Protein AF-A0A1R3R5K1-F1 (afdb_monomer_lite)

Sequence (99 aa):
MNNIFLLNDYITNGFTIEFVDILYLISILFGVFTIVSRNPIVSVLFLIGLFVNIAGILILVGYNYIGLSYILVYVGAVSILFLFILMLINIRISELVSE

Radius of gyration: 18.07 Å; chains: 1; bounding box: 36×34×56 Å

Organism: Aspergillus carbonarius (strain ITEM 5010) (NCBI:txid602072)

Foldseek 3Di:
DVVVVVVVCLQQVPDDPVVLVVLVVLLVVLQVCLVPDPQPLSSLVSVLVNLLSVLVSCVRRPVPVVSVVSCCPVNNPVSVVSNVVSVVVVVVVVVVVVD

InterPro domains:
  IPR001457 NADH:ubiquinone/plastoquinone oxidoreductase, chain 6 [PF00499] (31-91)
  IPR042106 NADH-ubiquinone/plastoquinone oxidoreductase chain 6, subunit NuoJ [G3DSA:1.20.120.1200] (18-99)

Structure (mmCIF, N/CA/C/O backbone):
data_AF-A0A1R3R5K1-F1
#
_entry.id   AF-A0A1R3R5K1-F1
#
loop_
_atom_site.group_PDB
_atom_site.id
_atom_site.type_symbol
_atom_site.label_atom_id
_atom_site.label_alt_id
_atom_site.label_comp_id
_atom_site.label_asym_id
_atom_site.label_entity_id
_atom_site.label_seq_id
_atom_site.pdbx_PDB_ins_code
_atom_site.Cartn_x
_atom_site.Cartn_y
_atom_site.Cartn_z
_atom_site.occupancy
_atom_site.B_iso_or_equiv
_atom_site.auth_seq_id
_atom_site.auth_comp_id
_atom_site.auth_asym_id
_atom_site.auth_atom_id
_atom_site.pdbx_PDB_model_num
ATOM 1 N N . MET A 1 1 ? 5.628 -22.747 -27.361 1.00 53.47 1 MET A N 1
ATOM 2 C CA . MET A 1 1 ? 6.117 -22.534 -25.979 1.00 53.47 1 MET A CA 1
ATOM 3 C C . MET A 1 1 ? 6.975 -21.270 -25.837 1.00 53.47 1 MET A C 1
ATOM 5 O O . MET A 1 1 ? 6.888 -20.649 -24.791 1.00 53.47 1 MET A O 1
ATOM 9 N N . ASN A 1 2 ? 7.692 -20.806 -26.873 1.00 53.00 2 ASN A N 1
ATOM 10 C CA . ASN A 1 2 ? 8.515 -19.580 -26.793 1.00 53.00 2 ASN A CA 1
ATOM 11 C C . ASN A 1 2 ? 7.732 -18.264 -26.613 1.00 53.00 2 ASN A C 1
ATOM 13 O O . ASN A 1 2 ? 8.247 -17.346 -25.989 1.00 53.00 2 ASN A O 1
ATOM 17 N N . ASN A 1 3 ? 6.483 -18.167 -27.084 1.00 54.94 3 ASN A N 1
ATOM 18 C CA . ASN A 1 3 ? 5.705 -16.925 -26.939 1.00 54.94 3 ASN A CA 1
ATOM 19 C C . ASN A 1 3 ? 5.364 -16.588 -25.479 1.00 54.94 3 ASN A C 1
ATOM 21 O O . ASN A 1 3 ? 5.242 -15.416 -25.151 1.00 54.94 3 ASN A O 1
ATOM 25 N N . ILE A 1 4 ? 5.233 -17.593 -24.604 1.00 61.03 4 ILE A N 1
ATOM 26 C CA . ILE A 1 4 ? 4.954 -17.374 -23.173 1.00 61.03 4 ILE A CA 1
ATOM 27 C C . ILE A 1 4 ? 6.181 -16.762 -22.489 1.00 61.03 4 ILE A C 1
ATOM 29 O O . ILE A 1 4 ? 6.041 -15.853 -21.682 1.00 61.03 4 ILE A O 1
ATOM 33 N N . PHE A 1 5 ? 7.381 -17.217 -22.859 1.00 60.06 5 PHE A N 1
ATOM 34 C CA . PHE A 1 5 ? 8.634 -16.696 -22.315 1.00 60.06 5 PHE A CA 1
ATOM 35 C C . PHE A 1 5 ? 8.924 -15.276 -22.823 1.00 60.06 5 PHE A C 1
ATOM 37 O O . PHE A 1 5 ? 9.287 -14.407 -22.041 1.00 60.06 5 PHE A O 1
ATOM 44 N N . LEU A 1 6 ? 8.649 -15.011 -24.107 1.00 57.03 6 LEU A N 1
ATOM 45 C CA . LEU A 1 6 ? 8.789 -13.674 -24.693 1.00 57.03 6 LEU A CA 1
ATOM 46 C C . LEU A 1 6 ? 7.817 -12.662 -24.073 1.00 57.03 6 LEU A C 1
ATOM 48 O O . LEU A 1 6 ? 8.225 -11.549 -23.767 1.00 57.03 6 LEU A O 1
ATOM 52 N N . LEU A 1 7 ? 6.551 -13.032 -23.840 1.00 59.97 7 LEU A N 1
ATOM 53 C CA . LEU A 1 7 ? 5.597 -12.159 -23.141 1.00 59.97 7 LEU A CA 1
ATOM 54 C C . LEU A 1 7 ? 6.050 -11.831 -21.715 1.00 59.97 7 LEU A C 1
ATOM 56 O O . LEU A 1 7 ? 5.778 -10.736 -21.233 1.00 59.97 7 LEU A O 1
ATOM 60 N N . ASN A 1 8 ? 6.744 -12.759 -21.059 1.00 60.88 8 ASN A N 1
ATOM 61 C CA . ASN A 1 8 ? 7.212 -12.568 -19.696 1.00 60.88 8 ASN A CA 1
ATOM 62 C C . ASN A 1 8 ? 8.337 -11.529 -19.622 1.00 60.88 8 ASN A C 1
ATOM 64 O O . ASN A 1 8 ? 8.239 -10.613 -18.820 1.00 60.88 8 ASN A O 1
ATOM 68 N N . ASP A 1 9 ? 9.322 -11.585 -20.525 1.00 59.22 9 ASP A N 1
ATOM 69 C CA . ASP A 1 9 ? 10.404 -10.588 -20.589 1.00 59.22 9 ASP A CA 1
ATOM 70 C C . ASP A 1 9 ? 9.888 -9.172 -20.909 1.00 59.22 9 ASP A C 1
ATOM 72 O O . ASP A 1 9 ? 10.392 -8.188 -20.364 1.00 59.22 9 ASP A O 1
ATOM 76 N N . TYR A 1 10 ? 8.846 -9.058 -21.746 1.00 58.34 10 TYR A N 1
ATOM 77 C CA . TYR A 1 10 ? 8.172 -7.778 -22.007 1.00 58.34 10 TYR A CA 1
ATOM 78 C C . TYR A 1 10 ? 7.404 -7.244 -20.791 1.00 58.34 10 TYR A C 1
ATOM 80 O O . TYR A 1 10 ? 7.262 -6.032 -20.652 1.00 58.34 10 TYR A O 1
ATOM 88 N N . ILE A 1 11 ? 6.887 -8.125 -19.931 1.00 64.00 11 ILE A N 1
ATOM 89 C CA . ILE A 1 11 ? 6.137 -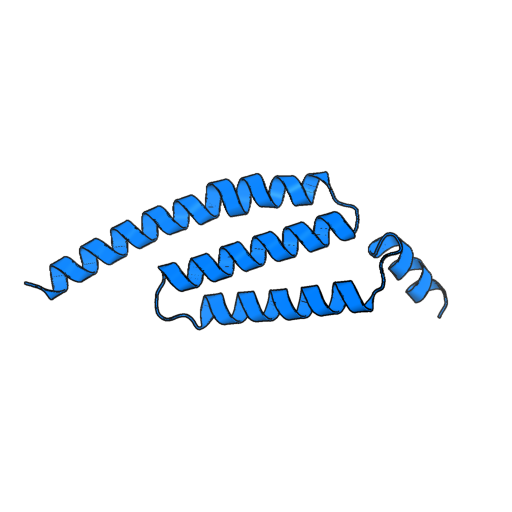7.739 -18.731 1.00 64.00 11 ILE A CA 1
ATOM 90 C C . ILE A 1 11 ? 7.079 -7.469 -17.553 1.00 64.00 11 ILE A C 1
ATOM 92 O O . ILE A 1 11 ? 6.830 -6.554 -16.784 1.00 64.00 11 ILE A O 1
ATOM 96 N N . THR A 1 12 ? 8.162 -8.219 -17.373 1.00 65.25 12 THR A N 1
ATOM 97 C CA . THR A 1 12 ? 9.023 -8.084 -16.186 1.00 65.25 12 THR A CA 1
ATOM 98 C C . THR A 1 12 ? 10.259 -7.224 -16.416 1.00 65.25 12 THR A C 1
ATOM 100 O O . THR A 1 12 ? 11.076 -7.104 -15.507 1.00 65.25 12 THR A O 1
ATOM 103 N N . ASN A 1 13 ? 10.410 -6.585 -17.584 1.00 64.25 13 ASN A N 1
ATOM 104 C CA . ASN A 1 13 ? 11.523 -5.670 -17.876 1.00 64.25 13 ASN A CA 1
ATOM 105 C C . ASN A 1 13 ? 12.917 -6.287 -17.612 1.00 64.25 13 ASN A C 1
ATOM 107 O O . ASN A 1 13 ? 13.871 -5.591 -17.263 1.00 64.25 13 ASN A O 1
ATOM 111 N N . GLY A 1 14 ? 13.037 -7.611 -17.747 1.00 66.38 14 GLY A N 1
ATOM 112 C CA . GLY A 1 14 ? 14.265 -8.358 -17.463 1.00 66.38 14 GLY A CA 1
ATOM 113 C C . GLY A 1 14 ? 14.533 -8.666 -15.981 1.00 66.38 14 GLY A C 1
ATOM 114 O O . GLY A 1 14 ? 15.596 -9.203 -15.668 1.00 66.38 14 GLY A O 1
ATOM 115 N N . PHE A 1 15 ? 13.610 -8.367 -15.059 1.00 68.19 15 PHE A N 1
ATOM 116 C CA . PHE A 1 15 ? 13.685 -8.849 -13.675 1.00 68.19 15 PHE A CA 1
ATOM 117 C C . PHE A 1 15 ? 13.330 -10.335 -13.563 1.00 68.19 15 PHE A C 1
ATOM 119 O O . PHE A 1 15 ? 12.527 -10.870 -14.334 1.00 68.19 15 PHE A O 1
ATOM 126 N N . THR A 1 16 ? 13.910 -10.997 -12.553 1.00 75.44 16 THR A N 1
ATOM 127 C CA . THR A 1 16 ? 13.615 -12.399 -12.251 1.00 75.44 16 THR A CA 1
ATOM 128 C C . THR A 1 16 ? 12.150 -12.557 -11.851 1.00 75.44 16 THR A C 1
ATOM 130 O O . THR A 1 16 ? 11.649 -11.897 -10.941 1.00 75.44 16 THR A O 1
ATOM 133 N N . ILE A 1 17 ? 11.463 -13.463 -12.542 1.00 74.50 17 ILE A N 1
ATOM 134 C CA . ILE A 1 17 ? 10.024 -13.723 -12.383 1.00 74.50 17 ILE A CA 1
ATOM 135 C C . ILE A 1 17 ? 9.702 -14.115 -10.935 1.00 74.50 17 ILE A C 1
ATOM 137 O O . ILE A 1 17 ? 8.757 -13.603 -10.345 1.00 74.50 17 ILE A O 1
ATOM 141 N N . GLU A 1 18 ? 10.579 -14.917 -10.325 1.00 78.81 18 GLU A N 1
ATOM 142 C CA . GLU A 1 18 ? 10.464 -15.359 -8.933 1.00 78.81 18 GLU A CA 1
ATOM 143 C C . GLU A 1 1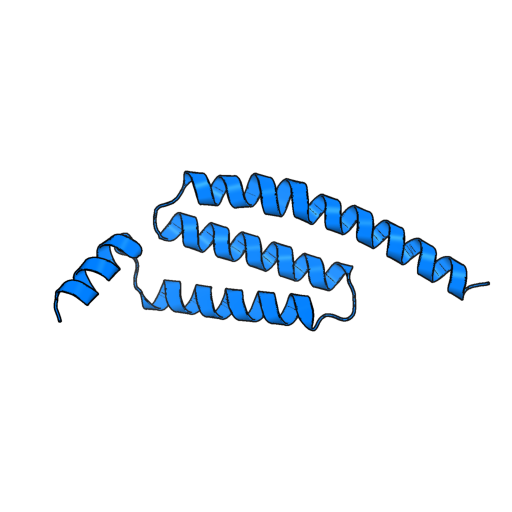8 ? 10.355 -14.192 -7.940 1.00 78.81 18 GLU A C 1
ATOM 145 O O . GLU A 1 18 ? 9.628 -14.279 -6.952 1.00 78.81 18 GLU A O 1
ATOM 150 N N . PHE A 1 19 ? 11.047 -13.075 -8.193 1.00 83.50 19 PHE A N 1
ATOM 151 C CA . PHE A 1 19 ? 10.9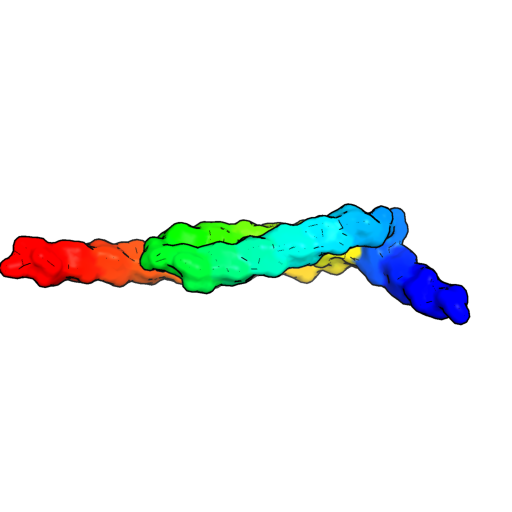98 -11.917 -7.303 1.00 83.50 19 PHE A CA 1
ATOM 152 C C . PHE A 1 19 ? 9.636 -11.215 -7.357 1.00 83.50 19 PHE A C 1
ATOM 154 O O . PHE A 1 19 ? 9.084 -10.840 -6.322 1.00 83.50 19 PHE A O 1
ATOM 161 N N . VAL A 1 20 ? 9.074 -11.068 -8.558 1.00 86.12 20 VAL A N 1
ATOM 162 C CA . VAL A 1 20 ? 7.764 -10.436 -8.755 1.00 86.12 20 VAL A CA 1
ATOM 163 C C . VAL A 1 20 ? 6.650 -11.322 -8.181 1.00 86.12 20 VAL A C 1
ATOM 165 O O . VAL A 1 20 ? 5.745 -10.812 -7.522 1.00 86.12 20 VAL A O 1
ATOM 168 N N . ASP A 1 21 ? 6.759 -12.644 -8.328 1.00 87.62 21 ASP A N 1
ATOM 169 C CA . ASP A 1 21 ? 5.810 -13.609 -7.755 1.00 87.62 21 ASP A CA 1
ATOM 170 C C . ASP A 1 21 ? 5.746 -13.532 -6.221 1.00 87.62 21 ASP A C 1
ATOM 172 O O . ASP A 1 21 ? 4.660 -13.552 -5.632 1.00 87.62 21 ASP A O 1
ATOM 176 N N . ILE A 1 22 ? 6.895 -13.365 -5.555 1.00 90.44 22 ILE A N 1
ATOM 177 C CA . ILE A 1 22 ? 6.952 -13.168 -4.098 1.00 90.44 22 ILE A CA 1
ATOM 178 C C . ILE A 1 22 ? 6.232 -11.874 -3.690 1.00 90.44 22 ILE A C 1
ATOM 180 O O . ILE A 1 22 ? 5.488 -11.864 -2.706 1.00 90.44 22 ILE A O 1
ATOM 184 N N . LEU A 1 23 ? 6.409 -10.786 -4.448 1.00 91.50 23 LEU A N 1
ATOM 185 C CA . LEU A 1 23 ? 5.722 -9.516 -4.190 1.00 91.50 23 LEU A CA 1
ATOM 186 C C . LEU A 1 23 ? 4.203 -9.629 -4.387 1.00 91.50 23 LEU A C 1
ATOM 188 O O . LEU A 1 23 ? 3.442 -9.090 -3.580 1.00 91.50 23 LEU A O 1
ATOM 192 N N . TYR A 1 24 ? 3.741 -10.383 -5.389 1.00 92.25 24 TYR A N 1
ATOM 193 C CA . TYR A 1 24 ? 2.314 -10.671 -5.554 1.00 92.25 24 TYR A CA 1
ATOM 194 C C . TYR A 1 24 ? 1.738 -11.433 -4.358 1.00 92.25 24 TYR A C 1
ATOM 196 O O . TYR A 1 24 ? 0.668 -11.077 -3.859 1.00 92.25 24 TYR A O 1
ATOM 204 N N . LEU A 1 25 ? 2.456 -12.434 -3.844 1.00 94.25 25 LEU A N 1
ATOM 205 C CA . LEU A 1 25 ? 2.028 -13.191 -2.666 1.00 94.25 25 LEU A CA 1
ATOM 206 C C . LEU A 1 25 ? 1.946 -12.285 -1.426 1.00 94.25 25 LEU A C 1
ATOM 208 O O . LEU A 1 25 ? 0.954 -12.312 -0.695 1.00 94.25 25 LEU A O 1
ATOM 212 N N . ILE A 1 26 ? 2.940 -11.416 -1.232 1.00 95.31 26 ILE A N 1
ATOM 213 C CA . ILE A 1 26 ? 2.948 -10.407 -0.164 1.00 95.31 26 ILE A CA 1
ATOM 214 C C . ILE A 1 26 ? 1.769 -9.434 -0.300 1.00 95.31 26 ILE A C 1
ATOM 216 O O . ILE A 1 26 ? 1.119 -9.120 0.697 1.00 95.31 26 ILE A O 1
ATOM 220 N N . SER A 1 27 ? 1.447 -8.990 -1.516 1.00 95.56 27 SER A N 1
ATOM 221 C CA . SER A 1 27 ? 0.282 -8.135 -1.771 1.00 95.56 27 SER A CA 1
ATOM 222 C C . SER A 1 27 ? -1.026 -8.828 -1.374 1.00 95.56 27 SER A C 1
ATOM 224 O O . SER A 1 27 ? -1.861 -8.242 -0.688 1.00 95.56 27 SER A O 1
ATOM 226 N N . ILE A 1 28 ? -1.196 -10.106 -1.716 1.00 96.19 28 ILE A N 1
ATOM 227 C CA . ILE A 1 28 ? -2.379 -10.874 -1.301 1.00 96.19 28 ILE A CA 1
ATOM 228 C C . ILE A 1 28 ? -2.457 -10.957 0.230 1.00 96.19 28 ILE A C 1
ATOM 230 O O . ILE A 1 28 ? -3.525 -10.723 0.798 1.00 96.19 28 ILE A O 1
ATOM 234 N N . LEU A 1 29 ? -1.336 -11.219 0.911 1.00 96.56 29 LEU A N 1
ATOM 235 C CA . LEU A 1 29 ? -1.284 -11.247 2.377 1.00 96.56 29 LEU A CA 1
ATOM 236 C C . LEU A 1 29 ? -1.691 -9.906 2.998 1.00 96.56 29 LEU A C 1
ATOM 238 O O . LEU A 1 29 ? -2.497 -9.891 3.929 1.00 96.56 29 LEU A O 1
ATOM 242 N N . PHE A 1 30 ? -1.197 -8.782 2.470 1.00 96.31 30 PHE A N 1
ATOM 243 C CA . PHE A 1 30 ? -1.614 -7.456 2.931 1.00 96.31 30 PHE A CA 1
ATOM 244 C C . PHE A 1 30 ? -3.118 -7.233 2.754 1.00 96.31 30 PHE A C 1
ATOM 246 O O . PHE A 1 30 ? -3.772 -6.779 3.691 1.00 96.31 30 PHE A O 1
ATOM 253 N N . GLY A 1 31 ? -3.686 -7.621 1.608 1.00 96.00 31 GLY A N 1
ATOM 254 C CA . GLY A 1 31 ? -5.129 -7.538 1.368 1.00 96.00 31 GLY A CA 1
ATOM 255 C C . GLY A 1 31 ? -5.950 -8.375 2.355 1.00 96.00 31 GLY A C 1
ATOM 256 O O . GLY A 1 31 ? -6.955 -7.901 2.887 1.00 96.00 31 GLY A O 1
ATOM 257 N N . VAL A 1 32 ? -5.495 -9.591 2.673 1.00 97.00 32 VAL A N 1
ATOM 258 C CA . VAL A 1 32 ? -6.131 -10.435 3.697 1.00 97.00 32 VAL A CA 1
ATOM 259 C C . VAL A 1 32 ? -6.062 -9.765 5.071 1.00 97.00 32 VAL A C 1
ATOM 261 O O . VAL A 1 32 ? -7.079 -9.685 5.762 1.00 97.00 32 VAL A O 1
ATOM 264 N N . PHE A 1 33 ? -4.906 -9.228 5.469 1.00 95.62 33 PHE A N 1
ATOM 265 C CA . PHE A 1 33 ? -4.761 -8.554 6.762 1.00 95.62 33 PHE A CA 1
ATOM 266 C C . PHE A 1 33 ? -5.585 -7.272 6.875 1.00 95.62 33 PHE A C 1
ATOM 268 O O . PHE A 1 33 ? -6.104 -6.990 7.958 1.00 95.62 33 PHE A O 1
ATOM 275 N N . THR A 1 34 ? -5.785 -6.538 5.779 1.00 95.69 34 THR A N 1
ATOM 276 C CA . THR A 1 34 ? -6.718 -5.407 5.745 1.00 95.69 34 THR A CA 1
ATOM 277 C C . THR A 1 34 ? -8.135 -5.846 6.118 1.00 95.69 34 THR A C 1
ATOM 279 O O . THR A 1 34 ? -8.783 -5.172 6.913 1.00 95.69 34 THR A O 1
ATOM 282 N N . ILE A 1 35 ? -8.612 -6.989 5.622 1.00 95.75 35 ILE A N 1
ATOM 283 C CA . ILE A 1 35 ? -9.978 -7.472 5.894 1.00 95.75 35 ILE A CA 1
ATOM 284 C C . ILE A 1 35 ? -10.097 -8.093 7.295 1.00 95.75 35 ILE A C 1
ATOM 286 O O . ILE A 1 35 ? -11.096 -7.898 7.982 1.00 95.75 35 ILE A O 1
ATOM 290 N N . VAL A 1 36 ? -9.084 -8.844 7.736 1.00 96.12 36 VAL A N 1
ATOM 291 C CA . VAL A 1 36 ? -9.118 -9.600 9.005 1.00 96.12 36 VAL A CA 1
ATOM 292 C C . VAL A 1 36 ? -8.917 -8.701 10.235 1.00 96.12 36 VAL A C 1
ATOM 294 O O . VAL A 1 36 ? -9.334 -9.050 11.344 1.00 96.12 36 VAL A O 1
ATOM 297 N N . SER A 1 37 ? -8.283 -7.539 10.072 1.00 92.94 37 SER A N 1
ATOM 298 C CA . SER A 1 37 ? -7.965 -6.636 11.181 1.00 92.94 37 SER A CA 1
ATOM 299 C C . SER A 1 37 ? -9.218 -6.067 11.854 1.00 92.94 37 SER A C 1
ATOM 301 O O . SER A 1 37 ? -9.997 -5.347 11.241 1.00 92.94 37 SER A O 1
ATOM 303 N N . ARG A 1 38 ? -9.370 -6.321 13.163 1.00 88.75 38 ARG A N 1
ATOM 304 C CA . ARG A 1 38 ? -10.501 -5.810 13.967 1.00 88.75 38 ARG A CA 1
ATOM 305 C C . ARG A 1 38 ? -10.439 -4.307 14.236 1.00 88.75 38 ARG A C 1
ATOM 307 O O . ARG A 1 38 ? -11.475 -3.682 14.427 1.00 88.75 38 ARG A O 1
ATOM 314 N N . ASN A 1 39 ? -9.235 -3.736 14.302 1.00 89.69 39 ASN A N 1
ATOM 315 C CA . ASN A 1 39 ? -9.064 -2.299 14.486 1.00 89.69 39 ASN A CA 1
ATOM 316 C C . ASN A 1 39 ? -9.048 -1.613 13.106 1.00 89.69 39 ASN A C 1
ATOM 318 O O . ASN A 1 39 ? -8.148 -1.909 12.312 1.00 89.69 39 ASN A O 1
ATOM 322 N N . PRO A 1 40 ? -9.983 -0.685 12.822 1.00 90.00 40 PRO A N 1
ATOM 323 C CA . PRO A 1 40 ? -10.079 -0.030 11.518 1.00 90.00 40 PRO A CA 1
ATOM 324 C C . PRO A 1 40 ? -8.819 0.771 11.154 1.00 90.00 40 PRO A C 1
ATOM 326 O O . PRO A 1 40 ? -8.452 0.840 9.986 1.00 90.00 40 PRO A O 1
ATOM 329 N N . ILE A 1 41 ? -8.099 1.316 12.139 1.00 92.38 41 ILE A N 1
ATOM 330 C CA . ILE A 1 41 ? -6.849 2.058 11.907 1.00 92.38 41 ILE A CA 1
ATOM 331 C C . ILE A 1 41 ? -5.754 1.104 11.411 1.00 92.38 41 ILE A C 1
ATOM 333 O O . ILE A 1 41 ? -5.032 1.405 10.462 1.00 92.38 41 ILE A O 1
ATOM 337 N N . VAL A 1 42 ? -5.666 -0.084 12.018 1.00 93.25 42 VAL A N 1
ATOM 338 C CA . VAL A 1 42 ? -4.700 -1.126 11.634 1.00 93.25 42 VAL A CA 1
ATOM 339 C C . VAL A 1 42 ? -5.044 -1.717 10.265 1.00 93.25 42 VAL A C 1
ATOM 341 O O . VAL A 1 42 ? -4.152 -1.932 9.450 1.00 93.25 42 VAL A O 1
ATOM 344 N N . SER A 1 43 ? -6.334 -1.906 9.974 1.00 94.38 43 SER A N 1
ATOM 345 C CA . SER A 1 43 ? -6.814 -2.330 8.653 1.00 94.38 43 SER A CA 1
ATOM 346 C C . SER A 1 43 ? -6.311 -1.401 7.536 1.00 94.38 43 SER A C 1
ATOM 348 O O . SER A 1 43 ? -5.758 -1.868 6.535 1.00 94.38 43 SER A O 1
ATOM 350 N N . VAL A 1 44 ? -6.408 -0.082 7.738 1.00 94.81 44 VAL A N 1
ATOM 351 C CA . VAL A 1 44 ? -5.945 0.904 6.749 1.00 94.81 44 VAL A CA 1
ATOM 352 C C . VAL A 1 44 ? -4.425 1.004 6.673 1.00 94.81 44 VAL A C 1
ATOM 354 O O . VAL A 1 44 ? -3.892 1.210 5.586 1.00 94.81 44 VAL A O 1
ATOM 357 N N . LEU A 1 45 ? -3.698 0.792 7.771 1.00 94.44 45 LEU A N 1
ATOM 358 C CA . LEU A 1 45 ? -2.234 0.684 7.718 1.00 94.44 45 LEU A CA 1
ATOM 359 C C . LEU A 1 45 ? -1.784 -0.467 6.801 1.00 94.44 45 LEU A C 1
ATOM 361 O O . LEU A 1 45 ? -0.880 -0.280 5.985 1.00 94.44 45 LEU A O 1
ATOM 365 N N . PHE A 1 46 ? -2.452 -1.625 6.859 1.00 95.88 46 PHE A N 1
ATOM 366 C CA . PHE A 1 46 ? -2.192 -2.722 5.919 1.00 95.88 46 PHE A CA 1
ATOM 367 C C . PHE A 1 46 ? -2.600 -2.382 4.480 1.00 95.88 46 PHE A C 1
ATOM 369 O O . PHE A 1 46 ? -1.900 -2.773 3.546 1.00 95.88 46 PHE A O 1
ATOM 376 N N . LEU A 1 47 ? -3.663 -1.592 4.292 1.00 94.75 47 LEU A N 1
ATOM 377 C CA . LEU A 1 47 ? -4.077 -1.112 2.970 1.00 94.75 47 LEU A CA 1
ATOM 378 C C . LEU A 1 47 ? -3.030 -0.167 2.353 1.00 94.75 47 LEU A C 1
ATOM 380 O O . LEU A 1 47 ? -2.729 -0.261 1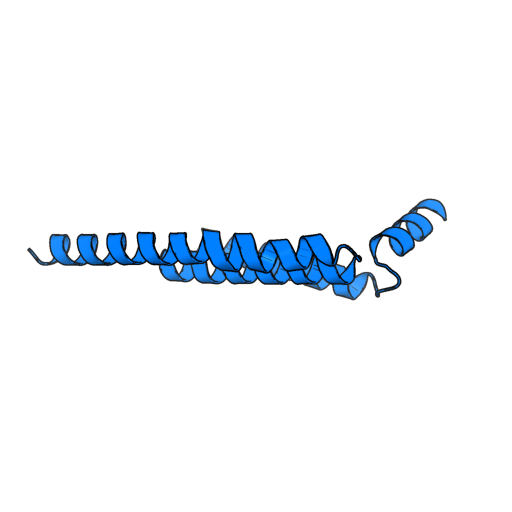.165 1.00 94.75 47 LEU A O 1
ATOM 384 N N . ILE A 1 48 ? -2.425 0.707 3.159 1.00 95.94 48 ILE A N 1
ATOM 385 C CA . ILE A 1 48 ? -1.302 1.549 2.725 1.00 95.94 48 ILE A CA 1
ATOM 386 C C . ILE A 1 48 ? -0.117 0.672 2.312 1.00 95.94 48 ILE A C 1
ATOM 388 O O . ILE A 1 48 ? 0.457 0.886 1.245 1.00 95.94 48 ILE A O 1
ATOM 392 N N . GLY A 1 49 ? 0.213 -0.343 3.117 1.00 95.75 49 GLY A N 1
ATOM 393 C CA . GLY A 1 49 ? 1.246 -1.327 2.783 1.00 95.75 49 GLY A CA 1
ATOM 394 C C . GLY A 1 49 ? 0.991 -2.020 1.441 1.00 95.75 49 GLY A C 1
ATOM 395 O O . GLY A 1 49 ? 1.907 -2.127 0.626 1.00 95.75 49 GLY A O 1
ATOM 396 N N . LEU A 1 50 ? -0.261 -2.402 1.169 1.00 96.56 50 LEU A N 1
ATOM 397 C CA . LEU A 1 50 ? -0.684 -2.970 -0.112 1.00 96.56 50 LEU A CA 1
ATOM 398 C C . LEU A 1 50 ? -0.425 -2.009 -1.280 1.00 96.56 50 LEU A C 1
ATOM 400 O O . LEU A 1 50 ? 0.174 -2.404 -2.278 1.00 96.56 50 LEU A O 1
ATOM 404 N N . PHE A 1 51 ? -0.837 -0.743 -1.164 1.00 95.94 51 PHE A N 1
ATOM 405 C CA . PHE A 1 51 ? -0.629 0.244 -2.228 1.00 95.94 51 PHE A CA 1
ATOM 406 C C . PHE A 1 51 ? 0.848 0.538 -2.486 1.00 95.94 51 PHE A C 1
ATOM 408 O O . PHE A 1 51 ? 1.236 0.696 -3.643 1.00 95.94 51 PHE A O 1
ATOM 415 N N . VAL A 1 52 ? 1.680 0.562 -1.443 1.00 95.81 52 VAL A N 1
ATOM 416 C CA . VAL A 1 52 ? 3.136 0.695 -1.596 1.00 95.81 52 VAL A CA 1
ATOM 417 C C . VAL A 1 52 ? 3.722 -0.526 -2.308 1.00 95.81 52 VAL A C 1
ATOM 419 O O . VAL A 1 52 ? 4.563 -0.367 -3.192 1.00 95.81 52 VAL A O 1
ATOM 422 N N . ASN A 1 53 ? 3.261 -1.737 -1.981 1.00 96.06 53 ASN A N 1
ATOM 423 C CA . ASN A 1 53 ? 3.728 -2.958 -2.638 1.00 96.06 53 ASN A CA 1
ATOM 424 C C . ASN A 1 53 ? 3.361 -2.971 -4.134 1.00 96.06 53 ASN A C 1
ATOM 426 O O . ASN A 1 53 ? 4.227 -3.187 -4.980 1.00 96.06 53 ASN A O 1
ATOM 430 N N . ILE A 1 54 ? 2.114 -2.618 -4.466 1.00 95.06 54 ILE A N 1
ATOM 431 C CA . ILE A 1 54 ? 1.636 -2.494 -5.852 1.00 95.06 54 ILE A CA 1
ATOM 432 C C . ILE A 1 54 ? 2.412 -1.413 -6.612 1.00 95.06 54 ILE A C 1
ATOM 434 O O . ILE A 1 54 ? 2.805 -1.631 -7.756 1.00 95.06 54 ILE A O 1
ATOM 438 N N . ALA A 1 55 ? 2.682 -0.264 -5.987 1.00 95.44 55 ALA A N 1
ATOM 439 C CA . ALA A 1 55 ? 3.506 0.776 -6.596 1.00 95.44 55 ALA A CA 1
ATOM 440 C C . ALA A 1 55 ? 4.925 0.273 -6.908 1.00 95.44 55 ALA A C 1
ATOM 442 O O . ALA A 1 55 ? 5.448 0.552 -7.986 1.00 95.44 55 ALA A O 1
ATOM 443 N N . GLY A 1 56 ? 5.520 -0.509 -6.001 1.00 92.56 56 GLY A N 1
ATOM 444 C CA . GLY A 1 56 ? 6.806 -1.171 -6.219 1.00 92.56 56 GLY A CA 1
ATOM 445 C C . GLY A 1 56 ? 6.780 -2.133 -7.410 1.00 92.56 56 GLY A C 1
ATOM 446 O O . GLY A 1 56 ? 7.660 -2.060 -8.265 1.00 92.56 56 GLY A O 1
ATOM 447 N N . ILE A 1 57 ? 5.740 -2.969 -7.519 1.00 92.06 57 ILE A N 1
ATOM 448 C CA . ILE A 1 57 ? 5.544 -3.883 -8.659 1.00 92.06 57 ILE A CA 1
ATOM 449 C C . ILE A 1 57 ? 5.417 -3.096 -9.972 1.00 92.06 57 ILE A C 1
ATOM 451 O O . ILE A 1 57 ? 6.076 -3.430 -10.954 1.00 92.06 57 ILE A O 1
ATOM 455 N N . LEU A 1 58 ? 4.624 -2.021 -9.993 1.00 91.31 58 LEU A N 1
ATOM 456 C CA . LEU A 1 58 ? 4.444 -1.178 -11.181 1.00 91.31 58 LEU A CA 1
ATOM 457 C C . LEU A 1 58 ? 5.756 -0.533 -11.640 1.00 91.31 58 LEU A C 1
ATOM 459 O O . LEU A 1 58 ? 6.015 -0.467 -12.840 1.00 91.31 58 LEU A O 1
ATOM 463 N N . ILE A 1 59 ? 6.592 -0.083 -10.702 1.00 90.56 59 ILE A N 1
ATOM 464 C CA . ILE A 1 59 ? 7.915 0.477 -11.003 1.00 90.56 59 ILE A CA 1
ATOM 465 C C . ILE A 1 59 ? 8.841 -0.605 -11.580 1.00 90.56 59 ILE A C 1
ATOM 467 O O . ILE A 1 59 ? 9.471 -0.367 -12.608 1.00 90.56 59 ILE A O 1
ATOM 471 N N . LEU A 1 60 ? 8.876 -1.804 -10.984 1.00 87.94 60 LEU A N 1
ATOM 472 C CA . LEU A 1 60 ? 9.700 -2.932 -11.454 1.00 87.94 60 LEU A CA 1
ATOM 473 C C . LEU A 1 60 ? 9.333 -3.376 -12.877 1.00 87.94 60 LEU A C 1
ATOM 475 O O . LEU A 1 60 ? 10.209 -3.604 -13.706 1.00 87.94 60 LEU A O 1
ATOM 479 N N . VAL A 1 61 ? 8.036 -3.424 -13.179 1.00 86.06 61 VAL A N 1
ATOM 480 C CA . VAL A 1 61 ? 7.477 -3.758 -14.500 1.00 86.06 61 VAL A CA 1
ATOM 481 C C . VAL A 1 61 ? 7.738 -2.655 -15.545 1.00 86.06 61 VAL A C 1
ATOM 483 O O . VAL A 1 61 ? 7.579 -2.877 -16.740 1.00 86.06 61 VAL A O 1
ATOM 486 N N . GLY A 1 62 ? 8.188 -1.461 -15.133 1.00 84.88 62 GLY A N 1
ATOM 487 C CA . GLY A 1 62 ? 8.520 -0.345 -16.031 1.00 84.88 62 GLY A CA 1
ATOM 488 C C . GLY A 1 62 ? 7.491 0.771 -16.112 1.00 84.88 62 GLY A C 1
ATOM 489 O O . GLY A 1 62 ? 7.744 1.797 -16.748 1.00 84.88 62 GLY A O 1
ATOM 490 N N . TYR A 1 63 ? 6.355 0.634 -15.434 1.00 88.94 63 TYR A N 1
ATOM 491 C CA . TYR A 1 63 ? 5.308 1.650 -15.367 1.00 88.94 63 TYR A CA 1
ATOM 492 C C . TYR A 1 63 ? 5.618 2.713 -14.302 1.00 88.94 63 TYR A C 1
ATOM 494 O O . TYR A 1 63 ? 4.815 2.987 -13.410 1.00 88.94 63 TYR A O 1
ATOM 502 N N . ASN A 1 64 ? 6.782 3.358 -14.423 1.00 89.44 64 ASN A N 1
ATOM 503 C CA . ASN A 1 64 ? 7.325 4.300 -13.436 1.00 89.44 64 ASN A CA 1
ATOM 504 C C . ASN A 1 64 ? 6.366 5.449 -13.088 1.00 89.44 64 ASN A C 1
ATOM 506 O O . ASN A 1 64 ? 6.137 5.742 -11.916 1.00 89.44 64 ASN A O 1
ATOM 510 N N . TYR A 1 65 ? 5.774 6.089 -14.102 1.00 94.06 65 TYR A N 1
ATOM 511 C CA . TYR A 1 65 ? 4.852 7.210 -13.894 1.00 94.06 65 TYR A CA 1
ATOM 512 C C . TYR A 1 65 ? 3.593 6.787 -13.124 1.00 94.06 65 TYR A C 1
ATOM 514 O O . TYR A 1 65 ? 3.160 7.475 -12.201 1.00 94.06 65 TYR A O 1
ATOM 522 N N . ILE A 1 66 ? 3.033 5.627 -13.474 1.00 93.88 66 ILE A N 1
ATOM 523 C CA . ILE A 1 66 ? 1.829 5.093 -12.831 1.00 93.88 66 ILE A CA 1
ATOM 524 C C . ILE A 1 66 ? 2.151 4.669 -11.396 1.00 93.88 66 ILE A C 1
ATOM 526 O O . ILE A 1 66 ? 1.383 4.989 -10.496 1.00 93.88 66 ILE A O 1
ATOM 530 N N . GLY A 1 67 ? 3.302 4.029 -11.160 1.00 94.12 67 GLY A N 1
ATOM 531 C CA . GLY A 1 67 ? 3.746 3.646 -9.818 1.00 94.12 67 GLY A CA 1
ATOM 532 C C . GLY A 1 67 ? 3.940 4.846 -8.885 1.00 94.12 67 GLY A C 1
ATOM 533 O O . GLY A 1 67 ? 3.446 4.839 -7.759 1.00 94.12 67 GLY A O 1
ATOM 534 N N . LEU A 1 68 ? 4.571 5.922 -9.367 1.00 95.56 68 LEU A N 1
ATOM 535 C CA . LEU A 1 68 ? 4.715 7.166 -8.599 1.00 95.56 68 LEU A CA 1
ATOM 536 C C . LEU A 1 68 ? 3.366 7.844 -8.332 1.00 95.56 68 LEU A C 1
ATOM 538 O O . LEU A 1 68 ? 3.104 8.277 -7.209 1.00 95.56 68 LEU A O 1
ATOM 542 N N . SER A 1 69 ? 2.490 7.901 -9.339 1.00 95.38 69 SER A N 1
ATOM 543 C CA . SER A 1 69 ? 1.123 8.405 -9.173 1.00 95.38 69 SER A CA 1
ATOM 544 C C . SER A 1 69 ? 0.345 7.587 -8.138 1.00 95.38 69 SER A C 1
ATOM 546 O O . SER A 1 69 ? -0.386 8.151 -7.323 1.00 95.38 69 SER A O 1
ATOM 548 N N . TYR A 1 70 ? 0.574 6.271 -8.088 1.00 95.31 70 TYR A N 1
ATOM 549 C CA . TYR A 1 70 ? -0.056 5.388 -7.113 1.00 95.31 70 TYR A CA 1
ATOM 550 C C . TYR A 1 70 ? 0.287 5.782 -5.673 1.00 95.31 70 TYR A C 1
ATOM 552 O O . TYR A 1 70 ? -0.598 5.885 -4.823 1.00 95.31 70 TYR A O 1
ATOM 560 N N . ILE A 1 71 ? 1.563 6.072 -5.410 1.00 95.69 71 ILE A N 1
ATOM 561 C CA . ILE A 1 71 ? 2.016 6.543 -4.097 1.00 95.69 71 ILE A CA 1
ATOM 562 C C . ILE A 1 71 ? 1.395 7.910 -3.784 1.00 95.69 71 ILE A C 1
ATOM 564 O O . ILE A 1 71 ? 0.841 8.103 -2.706 1.00 95.69 71 ILE A O 1
ATOM 568 N N . LEU A 1 72 ? 1.429 8.858 -4.720 1.00 96.31 72 LEU A N 1
ATOM 569 C CA . LEU A 1 72 ? 0.925 10.211 -4.465 1.00 96.31 72 LEU A CA 1
ATOM 570 C C . LEU A 1 72 ? -0.589 10.244 -4.212 1.00 96.31 72 LEU A C 1
ATOM 572 O O . LEU A 1 72 ? -1.043 10.892 -3.270 1.00 96.31 72 LEU A O 1
ATOM 576 N N . VAL A 1 73 ? -1.375 9.541 -5.028 1.00 96.31 73 VAL A N 1
ATOM 577 C CA . VAL A 1 73 ? -2.841 9.604 -4.973 1.00 96.31 73 VAL A CA 1
ATOM 578 C C . VAL A 1 73 ? -3.402 8.612 -3.957 1.00 96.31 73 VAL A C 1
ATOM 580 O O . VAL A 1 73 ? -4.155 9.015 -3.071 1.00 96.31 73 VAL A O 1
ATOM 583 N N . TYR A 1 74 ? -3.042 7.327 -4.035 1.00 95.12 74 TYR A N 1
ATOM 584 C CA . TYR A 1 74 ? -3.651 6.311 -3.170 1.00 95.12 74 TYR A CA 1
ATOM 585 C C . TYR A 1 74 ? -3.064 6.311 -1.765 1.00 95.12 74 TYR A C 1
ATOM 587 O O . TYR A 1 74 ? -3.824 6.302 -0.794 1.00 95.12 74 TYR A O 1
ATOM 595 N N . VAL A 1 75 ? -1.735 6.342 -1.635 1.00 95.62 75 VAL A N 1
ATOM 596 C CA . VAL A 1 75 ? -1.100 6.409 -0.310 1.00 95.62 75 VAL A CA 1
ATOM 597 C C . VAL A 1 75 ? -1.230 7.820 0.255 1.00 95.62 75 VAL A C 1
ATOM 599 O O . VAL A 1 75 ? -1.690 7.968 1.381 1.00 95.62 75 VAL A O 1
ATOM 602 N N . GLY A 1 76 ? -0.888 8.846 -0.527 1.00 92.62 76 GLY A N 1
ATOM 603 C CA . GLY A 1 76 ? -0.827 10.234 -0.065 1.00 92.62 76 GLY A CA 1
ATOM 604 C C . GLY A 1 76 ? -2.183 10.905 0.160 1.00 92.62 76 GLY A C 1
ATOM 605 O O . GLY A 1 76 ? -2.385 11.520 1.200 1.00 92.62 76 GLY A O 1
ATOM 606 N N . ALA A 1 77 ? -3.132 10.807 -0.773 1.00 94.00 77 ALA A N 1
ATOM 607 C CA . ALA A 1 77 ? -4.418 11.493 -0.625 1.00 94.00 77 ALA A CA 1
ATOM 608 C C . ALA A 1 77 ? -5.493 10.583 -0.015 1.00 94.00 77 ALA A C 1
ATOM 610 O O . ALA A 1 77 ? -6.040 10.879 1.048 1.00 94.00 77 ALA A O 1
ATOM 611 N N . VAL A 1 78 ? -5.791 9.460 -0.673 1.00 95.38 78 VAL A N 1
ATOM 612 C CA . VAL A 1 78 ? -6.960 8.629 -0.344 1.00 95.38 78 VAL A CA 1
ATOM 613 C C . VAL A 1 78 ? -6.806 7.945 1.015 1.00 95.38 78 VAL A C 1
ATOM 615 O O . VAL A 1 78 ? -7.684 8.074 1.867 1.00 95.38 78 VAL A O 1
ATOM 618 N N . SER A 1 79 ? -5.693 7.246 1.253 1.00 93.69 79 SER A N 1
ATOM 619 C CA . SER A 1 79 ? -5.511 6.461 2.483 1.00 93.69 79 SER A CA 1
ATOM 620 C C . SER A 1 79 ? -5.316 7.334 3.721 1.00 93.69 79 SER A C 1
ATOM 622 O O . SER A 1 79 ? -5.837 7.006 4.786 1.00 93.69 79 SER A O 1
ATOM 624 N N . ILE A 1 80 ? -4.620 8.469 3.588 1.00 92.44 80 ILE A N 1
ATOM 625 C CA . ILE A 1 80 ? -4.458 9.434 4.685 1.00 92.44 80 ILE A CA 1
ATOM 626 C C . ILE A 1 80 ? -5.811 10.043 5.066 1.00 92.44 80 ILE A C 1
ATOM 628 O O . ILE A 1 80 ? -6.142 10.093 6.250 1.00 92.44 80 ILE A O 1
ATOM 632 N N . LEU A 1 81 ? -6.636 10.434 4.087 1.00 94.44 81 LEU A N 1
ATOM 633 C CA . LEU A 1 81 ? -7.996 10.914 4.347 1.00 94.44 81 LEU A CA 1
ATOM 634 C C . LEU A 1 81 ? -8.847 9.843 5.047 1.00 94.44 81 LEU A C 1
ATOM 636 O O . LEU A 1 81 ? -9.561 10.150 6.001 1.00 94.44 81 LEU A O 1
ATOM 640 N N . PHE A 1 82 ? -8.721 8.581 4.633 1.00 91.94 82 PHE A N 1
ATOM 641 C CA . PHE A 1 82 ? -9.407 7.464 5.279 1.00 91.94 82 PHE A CA 1
ATOM 642 C C . PHE A 1 82 ? -8.964 7.283 6.741 1.00 91.94 82 PHE A C 1
ATOM 644 O O . PHE A 1 82 ? -9.814 7.130 7.617 1.00 91.94 82 PHE A O 1
ATOM 651 N N . LEU A 1 83 ? -7.660 7.375 7.036 1.00 92.19 83 LEU A N 1
ATOM 652 C CA . LEU A 1 83 ? -7.140 7.337 8.410 1.00 92.19 83 LEU A CA 1
ATOM 653 C C . LEU A 1 83 ? -7.704 8.469 9.272 1.00 92.19 83 LEU A C 1
ATOM 655 O O . LEU A 1 83 ? -8.142 8.214 10.394 1.00 92.19 83 LEU A O 1
ATOM 659 N N . PHE A 1 84 ? -7.733 9.699 8.752 1.00 92.00 84 PHE A N 1
ATOM 660 C CA . PHE A 1 84 ? -8.307 10.837 9.471 1.00 92.00 84 PHE A CA 1
ATOM 661 C C . PHE A 1 84 ? -9.785 10.612 9.802 1.00 92.00 84 PHE A C 1
ATOM 663 O O . PHE A 1 84 ? -10.193 10.802 10.947 1.00 92.00 84 PHE A O 1
ATOM 670 N N . ILE A 1 85 ? -10.581 10.163 8.828 1.00 93.06 85 ILE A N 1
ATOM 671 C CA . ILE A 1 85 ? -12.014 9.907 9.024 1.00 93.06 85 ILE A CA 1
ATOM 672 C C . ILE A 1 85 ? -12.235 8.789 10.046 1.00 93.06 85 ILE A C 1
ATOM 674 O O . ILE A 1 85 ? -13.021 8.955 10.978 1.00 93.06 85 ILE A O 1
ATOM 678 N N . LEU A 1 86 ? -11.530 7.664 9.911 1.00 92.25 86 LEU A N 1
ATOM 679 C CA . LEU A 1 86 ? -11.691 6.530 10.821 1.00 92.25 86 LEU A CA 1
ATOM 680 C C . LEU A 1 86 ? -11.274 6.868 12.251 1.00 92.25 86 LEU A C 1
ATOM 682 O O . LEU A 1 86 ? -11.939 6.439 13.191 1.00 92.25 86 LEU A O 1
ATOM 686 N N . MET A 1 87 ? -10.210 7.653 12.426 1.00 91.31 87 MET A N 1
ATOM 687 C CA . MET A 1 87 ? -9.785 8.105 13.747 1.00 91.31 87 MET A CA 1
ATOM 688 C C . MET A 1 87 ? -10.870 8.959 14.414 1.00 91.31 87 MET A C 1
ATOM 690 O O . MET A 1 87 ? -11.204 8.716 15.572 1.00 91.31 87 MET A O 1
ATOM 694 N N . LEU A 1 88 ? -11.472 9.902 13.679 1.00 90.75 88 LEU A N 1
ATOM 695 C CA . LEU A 1 88 ? -12.569 10.729 14.195 1.00 90.75 88 LEU A CA 1
ATOM 696 C C . LEU A 1 88 ? -13.802 9.897 14.573 1.00 90.75 88 LEU A C 1
ATOM 698 O O . LEU A 1 88 ? -14.444 10.184 15.582 1.00 90.75 88 LEU A O 1
ATOM 702 N N . ILE A 1 89 ? -14.129 8.862 13.795 1.00 88.94 89 ILE A N 1
ATOM 703 C CA . ILE A 1 89 ? -15.239 7.947 14.106 1.00 88.94 89 ILE A CA 1
ATOM 704 C C . ILE A 1 89 ? -14.931 7.126 15.365 1.00 88.94 89 ILE A C 1
ATOM 706 O O . ILE A 1 89 ? -15.786 7.010 16.240 1.00 88.94 89 ILE A O 1
ATOM 710 N N . ASN A 1 90 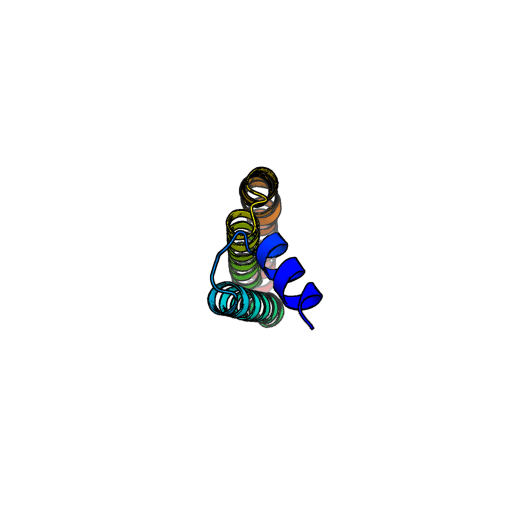? -13.714 6.589 15.484 1.00 83.62 90 ASN A N 1
ATOM 711 C CA . ASN A 1 90 ? -13.322 5.749 16.616 1.00 83.62 90 ASN A CA 1
ATOM 712 C C . ASN A 1 90 ? -13.390 6.504 17.956 1.00 83.62 90 ASN A C 1
ATOM 714 O O . ASN A 1 90 ? -13.867 5.953 18.945 1.00 83.62 90 ASN A O 1
ATOM 718 N N . ILE A 1 91 ? -12.977 7.777 17.974 1.00 77.00 91 ILE A N 1
ATOM 719 C CA . ILE A 1 91 ? -13.048 8.634 19.170 1.00 77.00 91 ILE A CA 1
ATOM 720 C C . ILE A 1 91 ? -14.503 8.789 19.638 1.00 77.00 91 ILE A C 1
ATOM 722 O O . ILE A 1 91 ? -14.806 8.528 20.801 1.00 77.00 91 ILE A O 1
ATOM 726 N N . ARG A 1 92 ? -15.428 9.106 18.723 1.00 78.69 92 ARG A N 1
ATOM 727 C CA . ARG A 1 92 ? -16.854 9.292 19.057 1.00 78.69 92 ARG A CA 1
ATOM 728 C C . ARG A 1 92 ? -17.511 8.030 19.614 1.00 78.69 92 ARG A C 1
ATOM 730 O O . ARG A 1 92 ? -18.340 8.117 20.510 1.00 78.69 92 ARG A O 1
ATOM 737 N N . ILE A 1 93 ? -17.149 6.855 19.096 1.00 78.56 93 ILE A N 1
ATOM 738 C CA . ILE A 1 93 ? -17.677 5.578 19.603 1.00 78.56 93 ILE A CA 1
ATOM 739 C C . ILE A 1 93 ? -17.196 5.333 21.036 1.00 78.56 93 ILE A C 1
ATOM 741 O O . ILE A 1 93 ? -17.973 4.862 21.860 1.00 78.56 93 ILE A O 1
ATOM 745 N N . SER A 1 94 ? -15.940 5.666 21.349 1.00 81.44 94 SER A N 1
ATOM 746 C CA . SER A 1 94 ? -15.412 5.484 22.704 1.00 81.44 94 SER A CA 1
ATOM 747 C C . SER A 1 94 ? -16.082 6.388 23.745 1.00 81.44 94 SER A C 1
ATOM 749 O O . SER A 1 94 ? -16.329 5.923 24.853 1.00 81.44 94 SER A O 1
ATOM 751 N N . GLU A 1 95 ? -16.443 7.624 23.380 1.00 79.38 95 GLU A N 1
ATOM 752 C CA . GLU A 1 95 ? -17.164 8.558 24.262 1.00 79.38 95 GLU A CA 1
ATOM 753 C C . GLU A 1 95 ? -18.578 8.051 24.590 1.00 79.38 95 GLU A C 1
ATOM 755 O O . GLU A 1 95 ? -18.955 8.002 25.757 1.00 79.38 95 GLU A O 1
ATOM 760 N N . LEU A 1 96 ? -19.322 7.568 23.587 1.00 80.25 96 LEU A N 1
ATOM 761 C CA . LEU A 1 96 ? -20.686 7.042 23.764 1.00 80.25 96 LEU A CA 1
ATOM 762 C C . LEU A 1 96 ? -20.768 5.770 24.621 1.00 80.25 96 LEU A C 1
ATOM 764 O O . LEU A 1 96 ? -21.831 5.454 25.136 1.00 80.25 96 LEU A O 1
ATOM 768 N N . VAL A 1 97 ? -19.682 5.001 24.721 1.00 79.00 97 VAL A N 1
ATOM 769 C CA . VAL A 1 97 ? -19.623 3.792 25.564 1.00 79.00 97 VAL A CA 1
ATOM 770 C C . VAL A 1 97 ? -19.275 4.137 27.018 1.00 79.00 97 VAL A C 1
ATOM 772 O O . VAL A 1 97 ? -19.480 3.313 27.907 1.00 79.00 97 VAL A O 1
ATOM 775 N N . SER A 1 98 ? -18.719 5.328 27.265 1.00 74.62 98 SER A N 1
ATOM 776 C CA . SER A 1 98 ? -18.311 5.782 28.600 1.00 74.62 98 SER A CA 1
ATOM 777 C C . SER A 1 98 ? -19.388 6.555 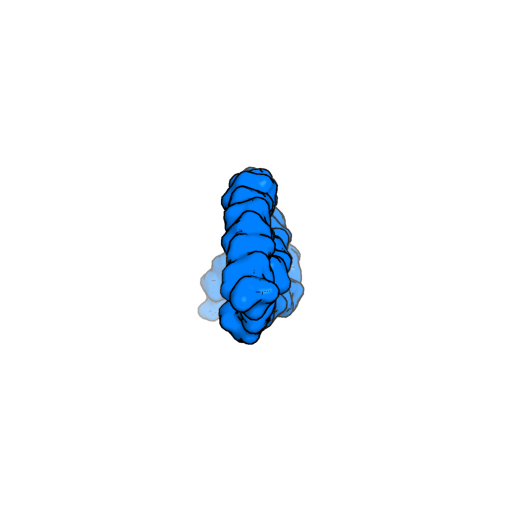29.374 1.00 74.62 98 SER A C 1
ATOM 779 O O . SER A 1 98 ? -19.172 6.842 30.552 1.00 74.62 98 SER A O 1
ATOM 781 N N . GLU A 1 99 ? -20.523 6.855 28.735 1.00 58.06 99 GLU A N 1
ATOM 782 C CA . GLU A 1 99 ? -21.760 7.361 29.356 1.00 58.06 99 GLU A CA 1
ATOM 783 C C . GLU A 1 99 ? -22.752 6.217 29.616 1.00 58.06 99 GLU A C 1
ATOM 785 O O . GLU A 1 99 ? -23.376 6.222 30.703 1.00 58.06 99 GLU A O 1
#

pLDDT: mean 86.07, std 12.72, range [53.0, 97.0]

Secondary structure (DSSP, 8-state):
-HHHHHHHHHHHTT--HHHHHHHHHHHHHHHHHHHH-SSHHHHHHHHHHHHHHHHHHHHHTT-HHHHHHHIIIIIIIIIHHHHHHHHHHHHHHHHHHH-